Protein AF-A0A661PTB0-F1 (afdb_monomer_lite)

Foldseek 3Di:
DADEEAEQDAQDQPADDDVVQVVVCVVCVVVVHHYDYDHVHVVVLCVLLDLVNLDVLQPDDHDPLLVVLSVCSVVLVVLRVDPVLVVDPVSVVVSQVSSLVSSCSVCVVPVQWHGGSHGTGGNPPDDD

Secondary structure (DSSP, 8-state):
---EEEEE-SSS---S--HHHHHHHHHHHHTT--EEEEEHHHHHHHHHT-HHHHHHHH-SS--HHHHHHHHTHHHHHHHHTSGGGGG-HHHHHHHHHHHHHHHHHHHTT-TTEEE-SS-EEETTTS--

Sequence (128 aa):
MINVLLLQPPALIPSEPPLSLAILSSALFQAGISSEVIDTNLDAYLYLLNDNRLTELAGENPKTSIRRALKHLRQSLNLLRSPEGIRSFPRYSTAVRYLNLLLSLWSDNNENERLTLGDYQHKGYSVF

Radius of gyration: 17.39 Å; chains: 1; bounding box: 37×27×46 Å

pLDDT: mean 92.8, std 7.1, range [58.19, 98.56]

Structure (mmCIF, N/CA/C/O backbone):
data_AF-A0A661PTB0-F1
#
_entry.id   AF-A0A661PTB0-F1
#
loop_
_atom_site.group_PDB
_atom_site.id
_atom_site.type_symbol
_atom_site.label_atom_id
_atom_site.label_alt_id
_atom_site.label_comp_id
_atom_site.label_asym_id
_atom_site.label_entity_id
_atom_site.label_seq_id
_atom_site.pdbx_PDB_ins_code
_atom_site.Cartn_x
_atom_site.Cartn_y
_atom_site.Cartn_z
_atom_site.occupancy
_atom_site.B_iso_or_equiv
_atom_site.auth_seq_id
_atom_site.auth_comp_id
_atom_site.auth_asym_id
_atom_site.auth_atom_id
_atom_site.pdbx_PDB_model_num
ATOM 1 N N . MET A 1 1 ? -18.440 -12.779 20.466 1.00 75.31 1 MET A N 1
ATOM 2 C CA . MET A 1 1 ? -19.031 -12.620 19.120 1.00 75.31 1 MET A CA 1
ATOM 3 C C . MET A 1 1 ? -18.726 -11.204 18.686 1.00 75.31 1 MET A C 1
ATOM 5 O O . MET A 1 1 ? -18.940 -10.335 19.515 1.00 75.31 1 MET A O 1
ATOM 9 N N . ILE A 1 2 ? -18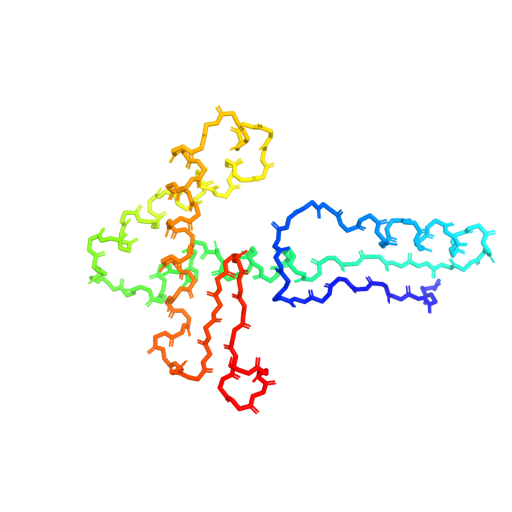.172 -10.998 17.490 1.00 79.88 2 ILE A N 1
ATOM 10 C CA . ILE A 1 2 ? -17.846 -9.661 16.969 1.00 79.88 2 ILE A CA 1
ATOM 11 C C . ILE A 1 2 ? -19.135 -9.016 16.462 1.00 79.88 2 ILE A C 1
ATOM 13 O O . ILE A 1 2 ? -19.884 -9.659 15.728 1.00 79.88 2 ILE A O 1
ATOM 17 N N . ASN A 1 3 ? -19.411 -7.779 16.872 1.00 90.81 3 ASN A N 1
ATOM 18 C CA . ASN A 1 3 ? -20.625 -7.061 16.479 1.00 90.81 3 ASN A CA 1
ATOM 19 C C . ASN A 1 3 ? -20.392 -6.129 15.286 1.00 90.81 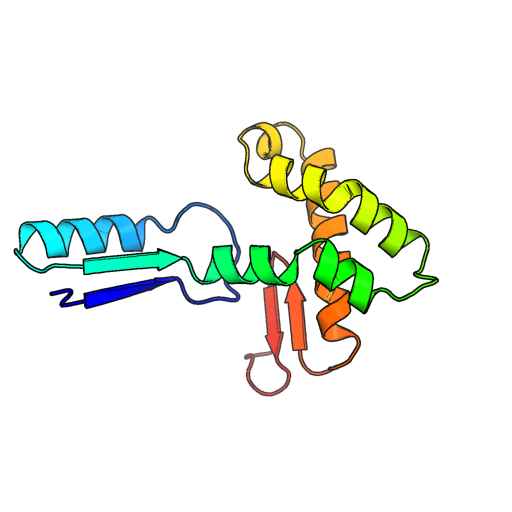3 ASN A C 1
ATOM 21 O O . ASN A 1 3 ? -21.315 -5.902 14.509 1.00 90.81 3 ASN A O 1
ATOM 25 N N . VAL A 1 4 ? -19.179 -5.585 15.152 1.00 97.19 4 VAL A N 1
ATOM 26 C CA . VAL A 1 4 ? -18.836 -4.590 14.130 1.00 97.19 4 VAL A CA 1
ATOM 27 C C . VAL A 1 4 ? -17.476 -4.906 13.511 1.00 97.19 4 VAL A C 1
ATOM 29 O O . VAL A 1 4 ? -16.510 -5.155 14.227 1.00 97.19 4 VAL A O 1
ATOM 32 N N . LEU A 1 5 ? -17.388 -4.839 12.183 1.00 96.69 5 LEU A N 1
ATOM 33 C CA . LEU A 1 5 ? -16.128 -4.895 11.445 1.00 96.69 5 LEU A CA 1
ATOM 34 C C . LEU A 1 5 ? -15.843 -3.523 10.829 1.00 96.69 5 LEU A C 1
ATOM 36 O O . LEU A 1 5 ? -16.660 -2.991 10.079 1.00 96.69 5 LEU A O 1
ATOM 40 N N . LEU A 1 6 ? -14.688 -2.954 11.157 1.00 96.38 6 LEU A N 1
ATOM 41 C CA . LEU A 1 6 ? -14.215 -1.671 10.657 1.00 96.38 6 LEU A CA 1
ATOM 42 C C . LEU A 1 6 ? -13.154 -1.904 9.581 1.00 96.38 6 LEU A C 1
ATOM 44 O O . LEU A 1 6 ? -12.144 -2.558 9.834 1.00 96.38 6 LEU A O 1
ATOM 48 N N . LEU A 1 7 ? -13.380 -1.358 8.386 1.00 94.75 7 LEU A N 1
ATOM 49 C CA . LEU A 1 7 ? -12.537 -1.589 7.214 1.00 94.75 7 LEU A CA 1
ATOM 50 C C . LEU A 1 7 ? -11.993 -0.267 6.679 1.00 94.75 7 LEU A C 1
ATOM 52 O O . LEU A 1 7 ? -12.773 0.619 6.329 1.00 94.75 7 LEU A O 1
ATOM 56 N N . GLN A 1 8 ? -10.667 -0.157 6.562 1.00 94.19 8 GLN A N 1
ATOM 57 C CA . GLN A 1 8 ? -10.057 0.846 5.685 1.00 94.19 8 GLN A CA 1
ATOM 58 C C . GLN A 1 8 ? -10.142 0.285 4.265 1.00 94.19 8 GLN A C 1
ATOM 60 O O . GLN A 1 8 ? -9.513 -0.749 4.022 1.00 94.19 8 GLN A O 1
ATOM 65 N N . PRO A 1 9 ? -10.911 0.887 3.342 1.00 91.62 9 PRO A N 1
ATOM 66 C CA . PRO A 1 9 ? -11.095 0.324 2.011 1.00 91.62 9 PRO A CA 1
ATOM 67 C C . PRO A 1 9 ? -9.796 0.397 1.194 1.00 91.62 9 PRO A C 1
ATOM 69 O O . PRO A 1 9 ? -8.965 1.274 1.449 1.00 91.62 9 PRO A O 1
ATOM 72 N N . PRO A 1 10 ? -9.611 -0.501 0.211 1.00 90.62 10 PRO A N 1
ATOM 73 C CA . PRO A 1 10 ? -8.427 -0.505 -0.634 1.00 90.62 10 PRO A CA 1
ATOM 74 C C . PRO A 1 10 ? -8.393 0.684 -1.600 1.00 90.62 10 PRO A C 1
ATOM 76 O O . PRO A 1 10 ? -9.361 1.433 -1.725 1.00 90.62 10 PRO A O 1
ATOM 79 N N . ALA A 1 11 ? -7.268 0.817 -2.310 1.00 86.88 11 ALA A N 1
ATOM 80 C CA . ALA A 1 11 ? -7.013 1.854 -3.314 1.00 86.88 11 ALA A CA 1
ATOM 81 C C . ALA A 1 11 ? -6.962 3.294 -2.765 1.00 86.88 11 ALA A C 1
ATOM 83 O O . ALA A 1 11 ? -7.014 4.261 -3.522 1.00 86.88 11 ALA A O 1
ATOM 84 N N . LEU A 1 12 ? -6.790 3.446 -1.452 1.00 89.62 12 LEU A N 1
ATOM 85 C CA . LEU A 1 12 ? -6.434 4.718 -0.831 1.00 89.62 12 LEU A CA 1
ATOM 86 C C . LEU A 1 12 ? -4.915 4.911 -0.868 1.00 89.62 12 LEU A C 1
ATOM 88 O O . LEU A 1 12 ? -4.148 3.952 -0.997 1.00 89.62 12 LEU A O 1
ATOM 92 N N . ILE A 1 13 ? -4.454 6.149 -0.694 1.00 90.00 13 ILE A N 1
ATOM 93 C CA . ILE A 1 13 ? -3.023 6.428 -0.513 1.00 90.00 13 ILE A CA 1
ATOM 94 C C . ILE A 1 13 ? -2.551 5.674 0.749 1.00 90.00 13 ILE A C 1
ATOM 96 O O . ILE A 1 13 ? -3.086 5.938 1.829 1.00 90.00 13 ILE A O 1
ATOM 100 N N . PRO A 1 14 ? -1.589 4.730 0.652 1.00 86.12 14 PRO A N 1
ATOM 101 C CA . PRO A 1 14 ? -1.091 3.960 1.788 1.00 86.12 14 PRO A CA 1
ATOM 102 C C . PRO A 1 14 ? -0.111 4.819 2.590 1.00 86.12 14 PRO A C 1
ATOM 104 O O . PRO A 1 14 ? 1.109 4.706 2.461 1.00 86.12 14 PRO A O 1
ATOM 107 N N . SER A 1 15 ? -0.675 5.750 3.352 1.00 83.31 15 SER A N 1
ATOM 108 C CA . SER A 1 15 ? 0.045 6.714 4.171 1.00 83.31 15 SER A CA 1
ATOM 109 C C . SER A 1 15 ? 0.127 6.237 5.626 1.00 83.31 15 SER A C 1
ATOM 111 O O . SER A 1 15 ? 0.520 5.102 5.896 1.00 83.31 15 SER A O 1
ATOM 113 N N . GLU A 1 16 ? -0.175 7.118 6.573 1.00 83.50 16 GLU A N 1
ATOM 114 C CA . GLU A 1 16 ? -0.150 6.829 8.001 1.00 83.50 16 GLU A CA 1
ATOM 115 C C . GLU A 1 16 ? -1.236 5.806 8.380 1.00 83.50 16 GLU A C 1
ATOM 117 O O . GLU A 1 16 ? -2.263 5.720 7.697 1.00 83.50 16 GLU A O 1
ATOM 122 N N . PRO A 1 17 ? -1.050 5.037 9.474 1.00 85.44 17 PRO A N 1
ATOM 123 C CA . PRO A 1 17 ? -2.092 4.154 9.989 1.00 85.44 17 PRO A CA 1
ATOM 124 C C . PRO A 1 17 ? -3.432 4.895 10.161 1.00 85.44 17 PRO A C 1
ATOM 126 O O . PRO A 1 17 ? -3.429 6.048 10.605 1.00 85.44 17 PRO A O 1
ATOM 129 N N . PRO A 1 18 ? -4.584 4.265 9.857 1.00 90.06 18 PRO A N 1
ATOM 130 C CA . PRO A 1 18 ? -5.874 4.947 9.821 1.00 90.06 18 PRO A CA 1
ATOM 131 C C . PRO A 1 18 ? -6.355 5.318 11.232 1.00 90.06 18 PRO A C 1
ATOM 133 O O . PRO A 1 18 ? -7.073 4.567 11.896 1.00 90.06 18 PRO A O 1
ATOM 136 N N . LEU A 1 19 ? -5.973 6.515 11.692 1.00 91.88 19 LEU A N 1
ATOM 137 C CA . LEU A 1 19 ? -6.300 7.030 13.027 1.00 91.88 19 LEU A CA 1
ATOM 138 C C . LEU A 1 19 ? -7.813 7.044 13.293 1.00 91.88 19 LEU A C 1
ATOM 140 O O . LEU A 1 19 ? -8.249 6.784 14.413 1.00 91.88 19 LEU A O 1
ATOM 144 N N . SER A 1 20 ? -8.618 7.292 12.258 1.00 91.25 20 SER A N 1
ATOM 145 C CA . SER A 1 20 ? -10.081 7.246 12.327 1.00 91.25 20 SER A CA 1
ATOM 146 C C . SER A 1 20 ? -10.603 5.895 12.822 1.00 91.25 20 SER A C 1
ATOM 148 O O . SER A 1 20 ? -11.486 5.862 13.678 1.00 91.25 20 SER A O 1
ATOM 150 N N . LEU A 1 21 ? -10.034 4.783 12.345 1.00 94.75 21 LEU A N 1
ATOM 151 C CA . LEU A 1 21 ? -10.446 3.442 12.759 1.00 94.75 21 LEU A CA 1
ATOM 152 C C . LEU A 1 21 ? -10.029 3.143 14.198 1.00 94.75 21 LEU A C 1
ATOM 154 O O . LEU A 1 21 ? -10.803 2.537 14.937 1.00 94.75 21 LEU A O 1
ATOM 158 N N . ALA A 1 22 ? -8.855 3.617 14.623 1.00 94.00 22 ALA A N 1
ATOM 159 C CA . ALA A 1 22 ? -8.412 3.485 16.010 1.00 94.00 22 ALA A CA 1
ATOM 160 C C . ALA A 1 22 ? -9.346 4.238 16.978 1.00 94.00 22 ALA A C 1
ATOM 162 O O . ALA A 1 22 ? -9.756 3.690 18.003 1.00 94.00 22 ALA A O 1
ATOM 163 N N . ILE A 1 23 ? -9.734 5.470 16.628 1.00 96.38 23 ILE A N 1
ATOM 164 C CA . ILE A 1 23 ? -10.680 6.275 17.416 1.00 96.38 23 ILE A CA 1
ATOM 165 C C . ILE A 1 23 ? -12.050 5.590 17.473 1.00 96.38 23 ILE A C 1
ATOM 167 O O . ILE A 1 23 ? -12.619 5.442 18.555 1.00 96.38 23 ILE A O 1
ATOM 171 N N . LEU A 1 24 ? -12.570 5.140 16.329 1.00 96.56 24 LEU A N 1
ATOM 172 C CA . LEU A 1 24 ? -13.887 4.511 16.252 1.00 96.56 24 LEU A CA 1
ATOM 173 C C . LEU A 1 24 ? -13.935 3.180 17.014 1.00 96.56 24 LEU A C 1
ATOM 175 O O . LEU A 1 24 ? -14.883 2.936 17.757 1.00 96.56 24 LEU A O 1
ATOM 179 N N . SER A 1 25 ? -12.899 2.349 16.891 1.00 96.75 25 SER A N 1
ATOM 180 C CA . SER A 1 25 ? -12.798 1.095 17.644 1.00 96.75 25 SER A CA 1
ATOM 181 C C . SER A 1 25 ? -12.763 1.344 19.156 1.00 96.75 25 SER A C 1
ATOM 183 O O . SER A 1 25 ? -13.468 0.667 19.903 1.00 96.75 25 SER A O 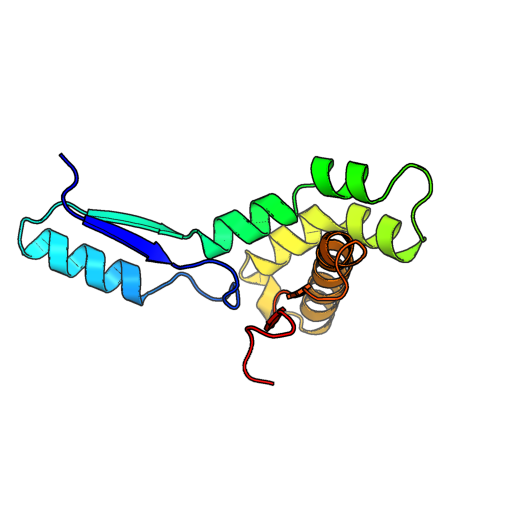1
ATOM 185 N N . SER A 1 26 ? -12.036 2.373 19.610 1.00 96.81 26 SER A N 1
ATOM 186 C CA . SER A 1 26 ? -12.015 2.781 21.023 1.00 96.81 26 SER A CA 1
ATOM 187 C C . SER A 1 26 ? -13.390 3.245 21.519 1.00 96.81 26 SER A C 1
ATOM 189 O O . SER A 1 26 ? -13.821 2.849 22.602 1.00 96.81 26 SER A O 1
ATOM 191 N N . ALA A 1 27 ? -14.117 4.031 20.720 1.00 97.81 27 ALA A N 1
ATOM 192 C CA . ALA A 1 27 ? -15.467 4.473 21.065 1.00 97.81 27 ALA A CA 1
ATOM 193 C C . ALA A 1 27 ? -16.453 3.294 21.179 1.00 97.81 27 ALA A C 1
ATOM 195 O O . ALA A 1 27 ? -17.223 3.226 22.137 1.00 97.81 27 ALA A O 1
ATOM 196 N N . LEU A 1 28 ? -16.397 2.335 20.247 1.00 97.56 28 LEU A N 1
ATOM 197 C CA . LEU A 1 28 ? -17.207 1.112 20.299 1.00 97.56 28 LEU A CA 1
ATOM 198 C C . LEU A 1 28 ? -16.872 0.270 21.535 1.00 97.56 28 LEU A C 1
ATOM 200 O O . LEU A 1 28 ? -17.781 -0.168 22.240 1.00 97.56 28 LEU A O 1
ATOM 204 N N . PHE A 1 29 ? -15.582 0.118 21.844 1.00 97.00 29 PHE A N 1
ATOM 205 C CA . PHE A 1 29 ? -15.125 -0.586 23.039 1.00 97.00 29 PHE A CA 1
ATOM 206 C C . PHE A 1 29 ? -15.675 0.048 24.326 1.00 97.00 29 PHE A C 1
ATOM 208 O O . PHE A 1 29 ? -16.214 -0.661 25.174 1.00 97.00 29 PHE A O 1
ATOM 215 N N . GLN A 1 30 ? -15.616 1.379 24.452 1.00 98.12 30 GLN A N 1
ATOM 216 C CA . GLN A 1 30 ? -16.172 2.102 25.606 1.00 98.12 30 GLN A CA 1
ATOM 217 C C . GLN A 1 30 ? -17.697 1.964 25.722 1.00 98.12 30 GLN A C 1
ATOM 219 O O . GLN A 1 30 ? -18.230 1.980 26.829 1.00 98.12 30 GLN A O 1
ATOM 224 N N . ALA A 1 31 ? -18.397 1.777 24.601 1.00 97.31 31 ALA A N 1
ATOM 225 C CA . ALA A 1 31 ? -19.832 1.506 24.565 1.00 97.31 31 ALA A CA 1
ATOM 226 C C . ALA A 1 31 ? -20.196 0.028 24.828 1.00 97.31 31 ALA A C 1
ATOM 228 O O . ALA A 1 31 ? -21.368 -0.336 24.746 1.00 97.31 31 ALA A O 1
ATOM 229 N N . GLY A 1 32 ? -19.219 -0.842 25.116 1.00 97.50 32 GLY A N 1
ATOM 230 C CA . GLY A 1 32 ? -19.441 -2.278 25.311 1.00 97.50 32 GLY A CA 1
ATOM 231 C C . GLY A 1 32 ? -19.719 -3.050 24.015 1.00 97.50 32 GLY A C 1
ATOM 232 O O . GLY A 1 32 ? -20.200 -4.181 24.065 1.00 97.50 32 GLY A O 1
ATOM 233 N N . ILE A 1 33 ? -19.425 -2.459 22.853 1.00 97.75 33 ILE A N 1
ATOM 234 C CA . ILE A 1 33 ? -19.614 -3.068 21.535 1.00 97.75 33 ILE A CA 1
ATOM 235 C C . ILE A 1 33 ? -18.282 -3.657 21.074 1.00 97.75 33 ILE A C 1
ATOM 237 O O . ILE A 1 33 ? -17.284 -2.953 20.916 1.00 97.75 33 ILE A O 1
ATOM 241 N N . SER A 1 34 ? -18.264 -4.963 20.817 1.00 97.19 34 SER A N 1
ATOM 242 C CA . SER A 1 34 ? -17.076 -5.614 20.269 1.00 97.19 34 SER A CA 1
ATOM 243 C C . SER A 1 34 ? -16.858 -5.207 18.806 1.00 97.19 34 SER A C 1
ATOM 245 O O . SER A 1 34 ? -17.788 -5.232 17.992 1.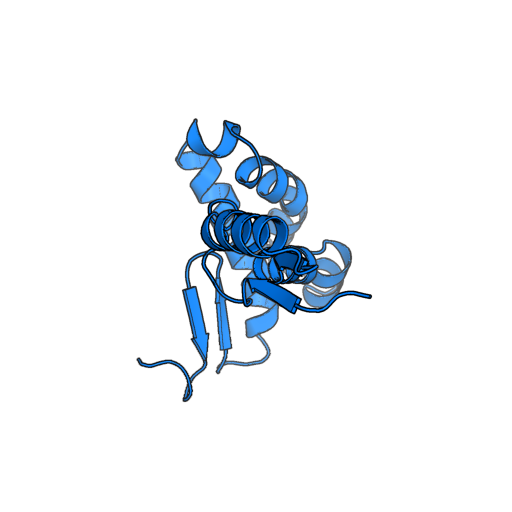00 97.19 34 SER A O 1
ATOM 247 N N . SER A 1 35 ? -15.622 -4.838 18.468 1.00 97.00 35 SER A N 1
ATOM 248 C CA . SER A 1 35 ? -15.238 -4.485 17.103 1.00 97.00 35 SER A CA 1
ATOM 249 C C . SER A 1 35 ? -13.908 -5.112 16.703 1.00 97.00 35 SER A C 1
ATOM 251 O O . SER A 1 35 ? -13.059 -5.366 17.556 1.00 97.00 35 SER A O 1
ATOM 253 N N . GLU A 1 36 ? -13.741 -5.346 15.406 1.00 96.44 36 GLU A N 1
ATOM 254 C CA . GLU A 1 36 ? -12.471 -5.717 14.781 1.00 96.44 36 GLU A CA 1
ATOM 255 C C . GLU A 1 36 ? -12.113 -4.682 13.712 1.00 96.44 36 GLU A C 1
ATOM 257 O O . GLU A 1 36 ? -13.000 -4.102 13.082 1.00 96.44 36 GLU A O 1
ATOM 262 N N . VAL A 1 37 ? -10.818 -4.424 13.533 1.00 95.31 37 VAL A N 1
ATOM 263 C CA . VAL A 1 37 ? -10.296 -3.450 12.569 1.00 95.31 37 VAL A CA 1
ATOM 264 C C . VAL A 1 37 ? -9.412 -4.178 11.570 1.00 95.31 37 VAL A C 1
ATOM 266 O O . VAL A 1 37 ? -8.473 -4.861 11.971 1.00 95.31 37 VAL A O 1
ATOM 269 N N . ILE A 1 38 ? -9.678 -3.987 10.280 1.00 94.44 38 ILE A N 1
ATOM 270 C CA . ILE A 1 38 ? -8.851 -4.513 9.195 1.00 94.44 38 ILE A CA 1
ATOM 271 C C . ILE A 1 38 ? -8.469 -3.363 8.261 1.00 94.44 38 ILE A C 1
ATOM 273 O O . ILE A 1 38 ? -9.324 -2.658 7.715 1.00 94.44 38 ILE A O 1
ATOM 277 N N . ASP A 1 39 ? -7.166 -3.187 8.053 1.00 94.38 39 ASP A N 1
ATOM 278 C CA . ASP A 1 39 ? -6.639 -2.266 7.049 1.00 94.38 39 ASP A CA 1
ATOM 279 C C . ASP A 1 39 ? -6.485 -2.988 5.706 1.00 94.38 39 ASP A C 1
ATOM 281 O O . ASP A 1 39 ? -5.401 -3.437 5.326 1.00 94.38 39 ASP A O 1
ATOM 285 N N . THR A 1 40 ? -7.594 -3.098 4.970 1.00 95.00 40 THR A N 1
ATOM 286 C CA . THR A 1 40 ? -7.570 -3.763 3.659 1.00 95.00 40 THR A CA 1
ATOM 287 C C . THR A 1 40 ? -6.787 -2.974 2.613 1.00 95.00 40 THR A C 1
ATOM 289 O O . THR A 1 40 ? -6.388 -3.546 1.600 1.00 95.00 40 THR A O 1
ATOM 292 N N . ASN A 1 41 ? -6.513 -1.686 2.853 1.00 93.56 41 ASN A N 1
ATOM 293 C CA . ASN A 1 41 ? -5.663 -0.894 1.976 1.00 93.56 41 ASN A CA 1
ATOM 294 C C . ASN A 1 41 ? -4.216 -1.364 2.033 1.00 93.56 41 ASN A C 1
ATOM 296 O O . ASN A 1 41 ? -3.629 -1.686 0.998 1.00 93.56 41 ASN A O 1
ATOM 300 N N . LEU A 1 42 ? -3.652 -1.450 3.239 1.00 93.56 42 LEU A N 1
ATOM 301 C CA . LEU A 1 42 ? -2.299 -1.958 3.427 1.00 93.56 42 LEU A CA 1
ATOM 302 C C . LEU A 1 42 ? -2.175 -3.396 2.908 1.00 93.56 42 LEU A C 1
ATOM 304 O O . LEU A 1 42 ? -1.237 -3.698 2.164 1.00 93.56 42 LEU A O 1
ATOM 308 N N . ASP A 1 43 ? -3.134 -4.258 3.252 1.00 94.56 43 ASP A N 1
ATOM 309 C CA . ASP A 1 43 ? -3.133 -5.658 2.825 1.00 94.56 43 ASP A CA 1
ATOM 310 C C . ASP A 1 43 ? -3.189 -5.797 1.299 1.00 94.56 43 ASP A C 1
ATOM 312 O O . ASP A 1 43 ? -2.449 -6.603 0.731 1.00 94.56 43 ASP A O 1
ATOM 316 N N . ALA A 1 44 ? -3.988 -4.972 0.612 1.00 95.00 44 ALA A N 1
ATOM 317 C CA . ALA A 1 44 ? -4.060 -4.970 -0.846 1.00 95.00 44 ALA A CA 1
ATOM 318 C C . ALA A 1 44 ? -2.710 -4.618 -1.487 1.00 95.00 44 ALA A C 1
ATOM 320 O O . ALA A 1 44 ? -2.242 -5.344 -2.367 1.00 95.00 44 ALA A O 1
ATOM 321 N N . TYR A 1 45 ? -2.029 -3.561 -1.028 1.00 95.88 45 TYR A N 1
ATOM 322 C CA . TYR A 1 45 ? -0.707 -3.226 -1.568 1.00 95.88 45 TYR A CA 1
ATOM 323 C C . TYR A 1 45 ? 0.323 -4.314 -1.278 1.00 95.88 45 TYR A C 1
ATOM 325 O O . TYR A 1 45 ? 1.096 -4.654 -2.169 1.00 95.88 45 TYR A O 1
ATOM 333 N N . LEU A 1 46 ? 0.342 -4.888 -0.072 1.00 96.06 46 LEU A N 1
ATOM 334 C CA . LEU A 1 46 ? 1.275 -5.970 0.264 1.00 96.06 46 LEU A CA 1
ATOM 335 C C . LEU A 1 46 ? 1.006 -7.242 -0.550 1.00 96.06 46 LEU A C 1
ATOM 337 O O . LEU A 1 46 ? 1.949 -7.944 -0.922 1.00 96.06 46 LEU A O 1
ATOM 341 N N . TYR A 1 47 ? -0.259 -7.519 -0.862 1.00 96.94 47 TYR A N 1
ATOM 342 C CA . TYR A 1 47 ? -0.654 -8.605 -1.748 1.00 96.94 47 TYR A CA 1
ATOM 343 C C . TYR A 1 47 ? -0.175 -8.367 -3.186 1.00 96.94 47 TYR A C 1
ATOM 345 O O . TYR A 1 47 ? 0.463 -9.240 -3.774 1.00 96.94 47 TYR A O 1
ATOM 353 N N . LEU A 1 48 ? -0.442 -7.183 -3.747 1.00 95.88 48 LEU A N 1
ATOM 354 C CA . LEU A 1 48 ? -0.081 -6.834 -5.127 1.00 95.88 48 LEU A CA 1
ATOM 355 C C . LEU A 1 48 ? 1.430 -6.660 -5.317 1.00 95.88 48 LEU A C 1
ATOM 357 O O . LEU A 1 48 ? 1.953 -6.946 -6.393 1.00 95.88 48 LEU A O 1
ATOM 361 N N . LEU A 1 49 ? 2.135 -6.226 -4.269 1.00 97.38 49 LEU A N 1
ATOM 362 C CA . LEU A 1 49 ? 3.589 -6.059 -4.224 1.00 97.38 49 LEU A CA 1
ATOM 363 C C . LEU A 1 49 ? 4.309 -7.303 -3.686 1.00 97.38 49 LEU A C 1
ATOM 365 O O . LEU A 1 49 ? 5.425 -7.215 -3.169 1.00 97.38 49 LEU A O 1
ATOM 369 N N . ASN A 1 50 ? 3.685 -8.474 -3.795 1.00 97.94 50 ASN A N 1
ATOM 370 C CA . ASN A 1 50 ? 4.323 -9.727 -3.432 1.00 97.94 50 ASN A CA 1
ATOM 371 C C . ASN A 1 50 ? 5.352 -10.152 -4.494 1.00 97.94 50 ASN A C 1
ATOM 373 O O . ASN A 1 50 ? 5.056 -10.207 -5.686 1.00 97.94 50 ASN A O 1
ATOM 377 N N . ASP A 1 51 ? 6.548 -10.509 -4.031 1.00 97.44 51 ASP A N 1
ATOM 378 C CA . ASP A 1 51 ? 7.709 -10.890 -4.846 1.00 97.44 51 ASP A CA 1
ATOM 379 C C . ASP A 1 51 ? 7.407 -12.033 -5.831 1.00 97.44 51 ASP A C 1
ATOM 381 O O . ASP A 1 51 ? 7.722 -11.934 -7.016 1.00 97.44 51 ASP A O 1
ATOM 385 N N . ASN A 1 52 ? 6.720 -13.085 -5.372 1.00 97.31 52 ASN A N 1
ATOM 386 C CA . ASN A 1 52 ? 6.416 -14.251 -6.204 1.00 97.31 52 ASN A CA 1
ATOM 387 C C . ASN A 1 52 ? 5.422 -13.890 -7.315 1.00 97.31 52 ASN A C 1
ATOM 389 O O . ASN A 1 52 ? 5.650 -14.227 -8.472 1.00 97.31 52 ASN A O 1
ATOM 393 N N . ARG A 1 53 ? 4.362 -13.144 -6.972 1.00 97.25 53 ARG A N 1
ATOM 394 C CA . ARG A 1 53 ? 3.329 -12.703 -7.926 1.00 97.25 53 ARG A CA 1
ATOM 395 C C . ARG A 1 53 ? 3.900 -11.780 -8.991 1.00 97.25 53 ARG A C 1
ATOM 397 O O . ARG A 1 53 ? 3.621 -11.944 -10.171 1.00 97.25 53 ARG A O 1
ATOM 404 N N . LEU A 1 54 ? 4.710 -10.810 -8.574 1.00 97.31 54 LEU A N 1
ATOM 405 C CA . LEU A 1 54 ? 5.327 -9.870 -9.501 1.00 97.31 54 LEU A CA 1
ATOM 406 C C . LEU A 1 54 ? 6.376 -10.547 -10.388 1.00 97.31 54 LEU A C 1
ATOM 408 O O . LEU A 1 54 ? 6.499 -10.181 -11.552 1.00 97.31 54 LEU A O 1
ATOM 412 N N . THR A 1 55 ? 7.115 -11.530 -9.866 1.00 96.56 55 THR A N 1
ATOM 413 C CA . THR A 1 55 ? 8.062 -12.322 -10.667 1.00 96.56 55 THR A CA 1
ATOM 414 C C . THR A 1 55 ? 7.334 -13.149 -11.725 1.00 96.56 55 THR A C 1
ATOM 416 O O . THR A 1 55 ? 7.764 -13.173 -12.873 1.00 96.56 55 THR A O 1
ATOM 419 N N . GLU A 1 56 ? 6.209 -13.769 -11.362 1.00 96.00 56 GLU A N 1
ATOM 420 C CA . GLU A 1 56 ? 5.349 -14.501 -12.297 1.00 96.00 56 GLU A CA 1
ATOM 421 C C . GLU A 1 56 ? 4.778 -13.575 -13.384 1.00 96.00 56 GLU A C 1
ATOM 423 O O . GLU A 1 56 ? 4.936 -13.851 -14.571 1.00 96.00 56 GLU A O 1
ATOM 428 N N . LEU A 1 57 ? 4.206 -12.428 -12.995 1.00 95.06 57 LEU A N 1
ATOM 429 C CA . LEU A 1 57 ? 3.669 -11.428 -13.929 1.00 95.06 57 LEU A CA 1
ATOM 430 C C . LEU A 1 57 ? 4.723 -10.845 -14.874 1.00 95.06 57 LEU A C 1
ATOM 432 O O . LEU A 1 57 ? 4.422 -10.529 -16.022 1.00 95.06 57 LEU A O 1
ATOM 436 N N . ALA A 1 58 ? 5.956 -10.672 -14.399 1.00 95.44 58 ALA A N 1
ATOM 437 C CA . ALA A 1 58 ? 7.046 -10.113 -15.190 1.00 95.44 58 ALA A CA 1
ATOM 438 C C . ALA A 1 58 ? 7.542 -11.066 -16.299 1.00 95.44 58 ALA A C 1
ATOM 440 O O . ALA A 1 58 ? 8.168 -10.606 -17.260 1.00 95.44 58 ALA A O 1
ATOM 441 N N . GLY A 1 59 ? 7.268 -12.370 -16.176 1.00 95.06 59 GLY A N 1
ATOM 442 C CA . GLY A 1 59 ? 7.720 -13.407 -17.102 1.00 95.06 59 GLY A CA 1
ATOM 443 C C . GLY A 1 59 ? 9.233 -13.661 -17.059 1.00 95.06 59 GLY A C 1
ATOM 444 O O . GLY A 1 59 ? 9.963 -13.129 -16.224 1.00 95.06 59 GLY A O 1
ATOM 445 N N . GLU A 1 60 ? 9.729 -14.488 -17.983 1.00 93.38 60 GLU A N 1
ATOM 446 C CA . GLU A 1 60 ? 11.128 -14.955 -17.978 1.00 93.38 60 GLU A CA 1
ATOM 447 C C . GLU A 1 60 ? 12.150 -13.865 -18.346 1.00 93.38 60 GLU A C 1
ATOM 449 O O . GLU A 1 60 ? 13.267 -13.852 -17.831 1.00 93.38 60 GLU A O 1
ATOM 454 N N . ASN A 1 61 ? 11.775 -12.930 -19.227 1.00 94.06 61 ASN A N 1
ATOM 455 C CA . ASN A 1 61 ? 12.673 -11.905 -19.770 1.00 94.06 61 ASN A CA 1
ATOM 456 C C . ASN A 1 61 ? 12.104 -10.482 -19.624 1.00 94.06 61 ASN A C 1
ATOM 458 O O . ASN A 1 61 ? 11.839 -9.806 -20.623 1.00 94.06 61 ASN A O 1
ATOM 462 N N . PRO A 1 62 ? 11.929 -9.981 -18.389 1.00 95.44 62 PRO A N 1
ATOM 463 C CA . PRO A 1 62 ? 11.372 -8.658 -18.176 1.00 95.44 62 PRO A CA 1
ATOM 464 C C . PRO A 1 62 ? 12.342 -7.553 -18.601 1.00 95.44 62 PRO A C 1
ATOM 466 O O . PRO A 1 62 ? 13.571 -7.699 -18.558 1.00 95.44 62 PRO A O 1
ATOM 469 N N . LYS A 1 63 ? 11.785 -6.380 -18.930 1.00 96.50 63 LYS A N 1
ATOM 470 C CA . LYS A 1 63 ? 12.561 -5.153 -19.178 1.00 96.50 63 LYS A CA 1
ATOM 471 C C . LYS A 1 63 ? 13.544 -4.902 -18.024 1.00 96.50 63 LYS A C 1
ATOM 473 O O . LYS A 1 63 ? 13.214 -5.094 -16.853 1.00 96.50 63 LYS A O 1
ATOM 478 N N . THR A 1 64 ? 14.734 -4.377 -18.328 1.00 97.94 64 THR A N 1
ATOM 479 C CA . THR A 1 64 ? 15.783 -4.098 -17.322 1.00 97.94 64 THR A CA 1
ATOM 480 C C . THR A 1 64 ? 15.289 -3.228 -16.157 1.00 97.94 64 THR A C 1
ATOM 482 O O . THR A 1 64 ? 15.736 -3.402 -15.023 1.00 97.94 64 THR A O 1
ATOM 485 N N . SER A 1 65 ? 14.353 -2.309 -16.412 1.00 97.75 65 SER A N 1
ATOM 486 C CA . SER A 1 65 ? 13.720 -1.476 -15.384 1.00 97.75 65 SER A CA 1
ATOM 487 C C . SER A 1 65 ? 12.884 -2.292 -14.390 1.00 97.75 65 SER A C 1
ATOM 489 O O . SER A 1 65 ? 13.045 -2.086 -13.188 1.00 97.75 65 SER A O 1
ATOM 491 N N . ILE A 1 66 ? 12.070 -3.238 -14.876 1.00 97.94 66 ILE A N 1
ATOM 492 C CA . ILE A 1 66 ? 11.272 -4.171 -14.062 1.00 97.94 66 ILE A CA 1
ATOM 493 C C . ILE A 1 66 ? 12.193 -5.079 -13.252 1.00 97.94 66 ILE A C 1
ATOM 495 O O . ILE A 1 66 ? 12.064 -5.153 -12.034 1.00 97.94 66 ILE A O 1
ATOM 499 N N . ARG A 1 67 ? 13.204 -5.679 -13.895 1.00 98.12 67 ARG A N 1
ATOM 500 C CA . ARG A 1 67 ? 14.198 -6.523 -13.209 1.00 98.12 67 ARG A CA 1
ATOM 501 C C . ARG A 1 67 ? 14.886 -5.780 -12.061 1.00 98.12 67 ARG A C 1
ATOM 503 O O . ARG A 1 67 ? 15.086 -6.332 -10.982 1.00 98.12 67 ARG A O 1
ATOM 510 N N . ARG A 1 68 ? 15.243 -4.510 -12.276 1.00 98.25 68 ARG A N 1
ATOM 511 C CA . ARG A 1 68 ? 15.826 -3.657 -11.232 1.00 98.25 68 ARG A CA 1
ATOM 512 C C . ARG A 1 68 ? 14.820 -3.350 -10.120 1.00 98.25 68 ARG A C 1
ATOM 514 O O . ARG A 1 68 ? 15.208 -3.384 -8.958 1.00 98.25 68 ARG A O 1
ATOM 521 N N . ALA A 1 69 ? 13.565 -3.060 -10.453 1.00 98.50 69 ALA A N 1
ATOM 522 C CA . ALA A 1 69 ? 12.530 -2.797 -9.458 1.00 98.50 69 ALA A CA 1
ATOM 523 C C . ALA A 1 69 ? 12.257 -4.031 -8.581 1.00 98.50 69 ALA A C 1
ATOM 525 O O . ALA A 1 69 ? 12.288 -3.898 -7.361 1.00 98.50 69 ALA A O 1
ATOM 526 N N . LEU A 1 70 ? 12.117 -5.224 -9.178 1.00 98.44 70 LEU A N 1
ATOM 527 C CA . LEU A 1 70 ? 11.981 -6.505 -8.465 1.00 98.44 70 LEU A CA 1
ATOM 528 C C . LEU A 1 70 ? 13.136 -6.721 -7.479 1.00 98.44 70 LEU A C 1
ATOM 530 O O . LEU A 1 70 ? 12.912 -6.931 -6.289 1.00 98.44 70 LEU A O 1
ATOM 534 N N . LYS A 1 71 ? 14.385 -6.540 -7.934 1.00 98.31 71 LYS A N 1
ATOM 535 C CA . LYS A 1 71 ? 15.579 -6.652 -7.076 1.00 98.31 71 LYS A CA 1
ATOM 536 C C . LYS A 1 71 ? 15.519 -5.745 -5.836 1.00 98.31 71 LYS A C 1
ATOM 538 O O . LYS A 1 71 ? 16.053 -6.103 -4.789 1.00 98.31 71 LYS A O 1
ATOM 543 N N . HIS A 1 72 ? 14.900 -4.570 -5.947 1.00 98.44 72 HIS A N 1
ATOM 544 C CA . HIS A 1 72 ? 14.797 -3.588 -4.865 1.00 98.44 72 HIS A CA 1
ATOM 545 C C . HIS A 1 72 ? 13.429 -3.571 -4.166 1.00 98.44 72 HIS A C 1
ATOM 547 O O . HIS A 1 72 ? 13.213 -2.708 -3.312 1.00 98.44 72 HIS A O 1
ATOM 553 N N . LEU A 1 73 ? 12.522 -4.505 -4.468 1.00 98.56 73 LEU A N 1
ATOM 554 C CA . LEU A 1 73 ? 11.153 -4.539 -3.946 1.00 98.56 73 LEU A CA 1
ATOM 555 C C . LEU A 1 73 ? 11.119 -4.530 -2.413 1.00 98.56 73 LEU A C 1
ATOM 557 O O . LEU A 1 73 ? 10.582 -3.602 -1.807 1.00 98.56 73 LEU A O 1
ATOM 561 N N . ARG A 1 74 ? 11.770 -5.512 -1.775 1.00 98.12 74 ARG A N 1
ATOM 562 C CA . ARG A 1 74 ? 11.796 -5.633 -0.304 1.00 98.12 74 ARG A CA 1
ATOM 563 C C . ARG A 1 74 ? 12.445 -4.423 0.360 1.00 98.12 74 ARG A C 1
ATOM 565 O O . ARG A 1 74 ? 11.938 -3.916 1.353 1.00 98.12 74 ARG A O 1
ATOM 572 N N . GLN A 1 75 ? 13.547 -3.929 -0.205 1.00 98.00 75 GLN A N 1
ATOM 573 C CA . GLN A 1 75 ? 14.236 -2.747 0.315 1.00 98.00 75 GLN A CA 1
ATOM 574 C C . GLN A 1 75 ? 13.356 -1.493 0.222 1.00 98.00 75 GLN A C 1
ATOM 576 O O . GLN A 1 75 ? 13.354 -0.681 1.144 1.00 98.00 75 GLN A O 1
ATOM 581 N N . SER A 1 76 ? 12.605 -1.347 -0.872 1.00 98.00 76 SER A N 1
ATOM 582 C CA . SER A 1 76 ? 11.687 -0.226 -1.088 1.00 98.00 76 SER A CA 1
ATOM 583 C C . SER A 1 76 ? 10.511 -0.289 -0.114 1.00 98.00 76 SER A C 1
ATOM 585 O O . SER A 1 76 ? 10.242 0.700 0.561 1.00 98.00 76 SER A O 1
ATOM 587 N N . LEU A 1 77 ? 9.877 -1.459 0.040 1.00 97.06 77 LEU A N 1
ATOM 588 C CA . LEU A 1 77 ? 8.808 -1.680 1.022 1.00 97.06 77 LEU A CA 1
ATOM 589 C C . LEU A 1 77 ? 9.279 -1.400 2.455 1.00 97.06 77 LEU A C 1
ATOM 591 O O . LEU A 1 77 ? 8.611 -0.676 3.189 1.00 97.06 77 LEU A O 1
ATOM 595 N N . ASN A 1 78 ? 10.447 -1.918 2.844 1.00 96.56 78 ASN A N 1
ATOM 596 C CA . ASN A 1 78 ? 11.000 -1.695 4.180 1.00 96.56 78 ASN A CA 1
ATOM 597 C C . ASN A 1 78 ? 11.319 -0.218 4.431 1.00 96.56 78 ASN A C 1
ATOM 599 O O . ASN A 1 78 ? 11.059 0.283 5.520 1.00 96.56 78 ASN A O 1
ATOM 603 N N . LEU A 1 79 ? 11.857 0.490 3.430 1.00 96.50 79 LEU A N 1
ATOM 604 C CA . LEU A 1 79 ? 12.148 1.917 3.552 1.00 96.50 79 LEU A CA 1
ATOM 605 C C . LEU A 1 79 ? 10.868 2.719 3.807 1.00 96.50 79 LEU A C 1
ATOM 607 O O . LEU A 1 79 ? 10.839 3.504 4.751 1.00 96.50 79 LEU A O 1
ATOM 611 N N . LEU A 1 80 ? 9.826 2.506 2.994 1.00 94.19 80 LEU A N 1
ATOM 612 C CA . LEU A 1 80 ? 8.566 3.252 3.099 1.00 94.19 80 LEU A CA 1
ATOM 613 C C . LEU A 1 80 ? 7.776 2.926 4.373 1.00 94.19 80 LEU A C 1
ATOM 615 O O . LEU A 1 80 ? 7.026 3.767 4.850 1.00 94.19 80 LEU A O 1
ATOM 619 N N . ARG A 1 81 ? 7.981 1.741 4.955 1.00 93.19 81 ARG A N 1
ATOM 620 C CA . ARG A 1 81 ? 7.364 1.315 6.222 1.00 93.19 81 ARG A CA 1
ATOM 621 C C . ARG A 1 81 ? 8.216 1.635 7.455 1.00 93.19 81 ARG A C 1
ATOM 623 O O . ARG A 1 81 ? 7.991 1.065 8.519 1.00 93.19 81 ARG A O 1
ATOM 630 N N . SER A 1 82 ? 9.211 2.512 7.324 1.00 93.75 82 SER A N 1
ATOM 631 C CA . SER A 1 82 ? 10.110 2.885 8.417 1.00 93.75 82 SER A CA 1
ATOM 632 C C . SER A 1 82 ? 10.293 4.403 8.509 1.00 93.75 82 SER A C 1
ATOM 634 O O . SER A 1 82 ? 10.207 5.093 7.489 1.00 93.75 82 SER A O 1
ATOM 636 N N . PRO A 1 83 ? 10.659 4.937 9.689 1.00 92.62 83 PRO A N 1
ATOM 637 C CA . PRO A 1 83 ? 11.017 6.349 9.839 1.00 92.62 83 PRO A CA 1
ATOM 638 C C . PRO A 1 83 ? 12.193 6.799 8.956 1.00 92.62 83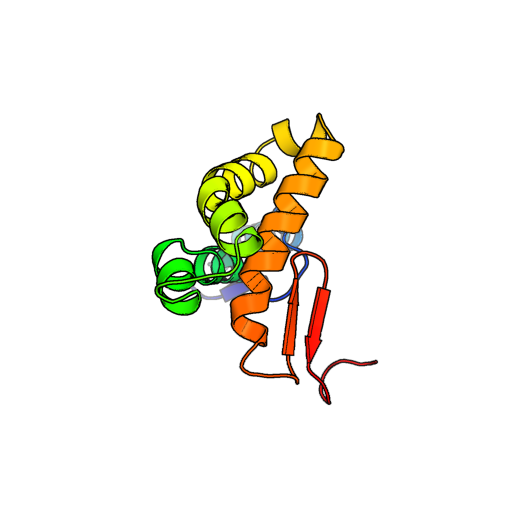 PRO A C 1
ATOM 640 O O . PRO A 1 83 ? 12.399 7.992 8.756 1.00 92.62 83 PRO A O 1
ATOM 643 N N . GLU A 1 84 ? 12.982 5.877 8.399 1.00 92.31 84 GLU A N 1
ATOM 644 C CA . GLU A 1 84 ? 14.072 6.225 7.482 1.00 92.31 84 GLU A CA 1
ATOM 645 C C . GLU A 1 84 ? 13.562 6.801 6.153 1.00 92.31 84 GLU A C 1
ATOM 647 O O . GLU A 1 84 ? 14.278 7.563 5.498 1.00 92.31 84 GLU A O 1
ATOM 652 N N . GLY A 1 85 ? 12.324 6.477 5.760 1.00 89.00 85 GLY A N 1
ATOM 653 C CA . GLY A 1 85 ? 11.711 6.958 4.521 1.00 89.00 85 GLY A CA 1
ATOM 654 C C . GLY A 1 85 ? 11.616 8.483 4.442 1.00 89.00 85 GLY A C 1
ATOM 655 O O . GLY A 1 85 ? 11.788 9.046 3.363 1.00 89.00 85 GLY A O 1
ATOM 656 N N . ILE A 1 86 ? 11.442 9.165 5.578 1.00 89.94 86 ILE A N 1
ATOM 657 C CA . ILE A 1 86 ? 11.318 10.631 5.631 1.00 89.94 86 ILE A CA 1
ATOM 658 C C . ILE A 1 86 ? 12.667 11.360 5.704 1.00 89.94 86 ILE A C 1
ATOM 660 O O . ILE A 1 86 ? 12.721 12.577 5.555 1.00 89.94 86 ILE A O 1
ATOM 664 N N . ARG A 1 87 ? 13.780 10.640 5.898 1.00 95.31 87 ARG A N 1
ATOM 665 C CA . ARG A 1 87 ? 15.110 11.258 6.053 1.00 95.31 87 ARG A CA 1
ATOM 666 C C . ARG A 1 87 ? 15.792 11.601 4.730 1.00 95.31 87 ARG A C 1
ATOM 668 O O . ARG A 1 87 ? 16.771 12.341 4.719 1.00 95.31 87 ARG A O 1
ATOM 675 N N . SER A 1 88 ? 15.331 11.041 3.611 1.00 95.62 88 SER A N 1
ATOM 676 C CA . SER A 1 88 ? 15.949 11.256 2.299 1.00 95.62 88 SER A CA 1
ATOM 677 C C . SER A 1 88 ? 14.922 11.183 1.175 1.00 95.62 88 SER A C 1
ATOM 679 O O . SER A 1 88 ? 14.573 10.101 0.696 1.00 95.62 88 SER A O 1
ATOM 681 N N . PHE A 1 89 ? 14.504 12.353 0.690 1.00 95.38 89 PHE A N 1
ATOM 682 C CA . PHE A 1 89 ? 13.578 12.459 -0.438 1.00 95.38 89 PHE A CA 1
ATOM 683 C C . PHE A 1 89 ? 14.057 11.716 -1.705 1.00 95.38 89 PHE A C 1
ATOM 685 O O . PHE A 1 89 ? 13.250 11.002 -2.301 1.00 95.38 89 PHE A O 1
ATOM 692 N N . PRO A 1 90 ? 15.348 11.757 -2.109 1.00 97.31 90 PRO A N 1
ATOM 693 C CA . PRO A 1 90 ? 15.811 10.989 -3.271 1.00 97.31 90 PRO A CA 1
ATOM 694 C C . PRO A 1 90 ? 15.627 9.471 -3.127 1.00 97.31 90 PRO A C 1
ATOM 696 O O . PRO A 1 90 ? 15.273 8.785 -4.094 1.00 97.31 90 PRO A O 1
ATOM 699 N N . ARG A 1 91 ? 15.848 8.930 -1.920 1.00 96.38 91 ARG A N 1
ATOM 700 C CA . ARG A 1 91 ? 15.658 7.500 -1.633 1.00 96.38 91 ARG A CA 1
ATOM 701 C C . ARG A 1 91 ? 14.177 7.140 -1.612 1.00 96.38 91 ARG A C 1
ATOM 703 O O . ARG A 1 91 ? 13.803 6.154 -2.241 1.00 96.38 91 ARG A O 1
ATOM 710 N N . TYR A 1 92 ? 13.355 7.965 -0.964 1.00 96.31 92 TYR A N 1
ATOM 711 C CA . TYR A 1 92 ? 11.898 7.835 -0.962 1.00 96.31 92 TYR A CA 1
ATOM 712 C C . TYR A 1 92 ? 11.337 7.819 -2.390 1.00 96.31 92 TYR A C 1
ATOM 714 O O . TYR A 1 92 ? 10.686 6.860 -2.792 1.00 96.31 92 TYR A O 1
ATOM 722 N N . SER A 1 93 ? 11.681 8.825 -3.199 1.00 96.81 93 SER A N 1
ATOM 723 C CA . SER A 1 93 ? 11.232 8.947 -4.590 1.00 96.81 93 SER A CA 1
ATOM 724 C C . SER A 1 93 ? 11.659 7.747 -5.442 1.00 96.81 93 SER A C 1
ATOM 726 O O . SER A 1 93 ? 10.875 7.225 -6.235 1.00 96.81 93 SER A O 1
ATOM 728 N N . THR A 1 94 ? 12.882 7.242 -5.243 1.00 97.88 94 THR A N 1
ATOM 729 C CA . THR A 1 94 ? 13.358 6.036 -5.936 1.00 97.88 94 THR A CA 1
ATOM 730 C C . THR A 1 94 ? 12.565 4.790 -5.537 1.00 97.88 94 THR A C 1
ATOM 732 O O . THR A 1 94 ? 12.204 4.013 -6.421 1.00 97.88 94 THR A O 1
ATOM 735 N N . ALA A 1 95 ? 12.269 4.611 -4.246 1.00 97.88 95 ALA A N 1
ATOM 736 C CA . ALA A 1 95 ? 11.453 3.502 -3.754 1.00 97.88 95 ALA A CA 1
ATOM 737 C C . ALA A 1 95 ? 10.024 3.568 -4.314 1.00 97.88 95 ALA A C 1
ATOM 739 O O . ALA A 1 95 ? 9.564 2.595 -4.908 1.00 97.88 95 ALA A O 1
ATOM 740 N N . VAL A 1 96 ? 9.365 4.730 -4.230 1.00 97.12 96 VAL A N 1
ATOM 741 C CA . VAL A 1 96 ? 8.026 4.953 -4.805 1.00 97.12 96 VAL A CA 1
ATOM 742 C C . VAL A 1 96 ? 8.014 4.661 -6.305 1.00 97.12 96 VAL A C 1
ATOM 744 O O . VAL A 1 96 ? 7.126 3.965 -6.789 1.00 97.12 96 VAL A O 1
ATOM 747 N N . ARG A 1 97 ? 9.028 5.118 -7.052 1.00 97.94 97 ARG A N 1
ATOM 748 C CA . ARG A 1 97 ? 9.140 4.843 -8.491 1.00 97.94 97 ARG A CA 1
ATOM 749 C C . ARG A 1 97 ? 9.256 3.349 -8.791 1.00 97.94 97 ARG A C 1
ATOM 751 O O . ARG A 1 97 ? 8.641 2.893 -9.750 1.00 97.94 97 ARG A O 1
ATOM 758 N N . TYR A 1 98 ? 10.041 2.593 -8.020 1.00 98.44 98 TYR A N 1
ATOM 759 C CA . TYR A 1 98 ? 10.135 1.143 -8.214 1.00 98.44 98 TYR A CA 1
ATOM 760 C C . TYR A 1 98 ? 8.818 0.440 -7.909 1.00 98.44 98 TYR A C 1
ATOM 762 O O . TYR A 1 98 ? 8.396 -0.387 -8.708 1.00 98.44 98 TYR A O 1
ATOM 770 N N . LEU A 1 99 ? 8.148 0.791 -6.812 1.00 97.94 99 LEU A N 1
ATOM 771 C CA . LEU A 1 99 ? 6.878 0.165 -6.450 1.00 97.94 99 LEU A CA 1
ATOM 772 C C . LEU A 1 99 ? 5.763 0.507 -7.446 1.00 97.94 99 LEU A C 1
ATOM 774 O O . LEU A 1 99 ? 5.059 -0.395 -7.876 1.00 97.94 99 LEU A O 1
ATOM 778 N N . ASN A 1 100 ? 5.657 1.759 -7.904 1.00 97.12 100 ASN A N 1
ATOM 779 C CA . ASN A 1 100 ? 4.690 2.140 -8.942 1.00 97.12 100 ASN A CA 1
ATOM 780 C C . ASN A 1 100 ? 4.943 1.425 -10.274 1.00 97.12 100 ASN A C 1
ATOM 782 O O . ASN A 1 100 ? 3.998 1.028 -10.946 1.00 97.12 100 ASN A O 1
ATOM 786 N N . LEU A 1 101 ? 6.212 1.236 -10.649 1.00 97.00 101 LEU A N 1
ATOM 787 C CA . LEU A 1 101 ? 6.571 0.471 -11.842 1.00 97.00 101 LEU A CA 1
ATOM 788 C C . LEU A 1 101 ? 6.209 -1.022 -11.710 1.00 97.00 101 LEU A C 1
ATOM 790 O O . LEU A 1 101 ? 5.947 -1.677 -12.709 1.00 97.00 101 LEU A O 1
ATOM 794 N N . LEU A 1 102 ? 6.213 -1.575 -10.496 1.00 97.44 102 LEU A N 1
ATOM 795 C CA . LEU A 1 102 ? 5.771 -2.951 -10.257 1.00 97.44 102 LEU A CA 1
ATOM 796 C C . LEU A 1 102 ? 4.244 -3.057 -10.218 1.00 97.44 102 LEU A C 1
ATOM 798 O O . LEU A 1 102 ? 3.697 -4.007 -10.765 1.00 97.44 102 LEU A O 1
ATOM 802 N N . LEU A 1 103 ? 3.551 -2.069 -9.641 1.00 95.75 103 LEU A N 1
ATOM 803 C CA . LEU A 1 103 ? 2.087 -2.001 -9.669 1.00 95.75 103 LEU A CA 1
ATOM 804 C C . LEU A 1 103 ? 1.546 -1.926 -11.102 1.00 95.75 103 LEU A C 1
ATOM 806 O O . LEU A 1 103 ? 0.522 -2.540 -11.384 1.00 95.75 103 LEU A O 1
ATOM 810 N N . SER A 1 104 ? 2.251 -1.259 -12.024 1.00 94.25 104 SER A N 1
ATOM 811 C CA . SER A 1 104 ? 1.804 -1.168 -13.419 1.00 94.25 104 SER A CA 1
ATOM 812 C C . SER A 1 104 ? 1.754 -2.517 -14.144 1.00 94.25 104 SER A C 1
ATOM 814 O O . SER A 1 104 ? 1.022 -2.627 -15.119 1.00 94.25 104 SER A O 1
ATOM 816 N N . LEU A 1 105 ? 2.457 -3.554 -13.664 1.00 94.56 105 LEU A N 1
ATOM 817 C CA . LEU A 1 105 ? 2.367 -4.904 -14.241 1.00 94.56 105 LEU A CA 1
ATOM 818 C C . LEU A 1 105 ? 0.946 -5.486 -14.158 1.00 94.56 105 LEU A C 1
ATOM 820 O O . LEU A 1 105 ? 0.583 -6.330 -14.971 1.00 94.56 105 LEU A O 1
ATOM 824 N N . TRP A 1 106 ? 0.133 -5.030 -13.200 1.00 92.00 106 TRP A N 1
ATOM 825 C CA . TRP A 1 106 ? -1.274 -5.423 -13.084 1.00 92.00 106 TRP A CA 1
ATOM 826 C C . TRP A 1 106 ? -2.178 -4.682 -14.080 1.00 92.00 106 TRP A C 1
ATOM 828 O O . TRP A 1 106 ? -3.197 -5.221 -14.504 1.00 92.00 106 TRP A O 1
ATOM 838 N N . SER A 1 107 ? -1.787 -3.471 -14.482 1.00 83.38 107 SER A N 1
ATOM 839 C CA . SER A 1 107 ? -2.521 -2.615 -15.421 1.00 83.38 107 SER A CA 1
ATOM 840 C C . SER A 1 107 ? -2.209 -2.911 -16.889 1.00 83.38 107 SER A C 1
ATOM 842 O O . SER A 1 107 ? -3.034 -2.619 -17.748 1.00 83.38 107 SER A O 1
ATOM 844 N N . ASP A 1 108 ? -1.057 -3.518 -17.197 1.00 72.00 108 ASP A N 1
ATOM 845 C CA . ASP A 1 108 ? -0.648 -3.813 -18.582 1.00 72.00 108 ASP A CA 1
ATOM 846 C C . ASP A 1 108 ? -1.648 -4.731 -19.326 1.00 72.00 108 ASP A C 1
ATOM 848 O O . ASP A 1 108 ? -1.706 -4.711 -20.553 1.00 72.00 108 ASP A O 1
ATOM 852 N N . ASN A 1 109 ? -2.484 -5.486 -18.598 1.00 65.06 109 ASN A N 1
ATOM 853 C CA . ASN A 1 109 ? -3.534 -6.344 -19.163 1.00 65.06 109 ASN A CA 1
ATOM 854 C C . ASN A 1 109 ? -4.941 -5.707 -19.164 1.00 65.06 109 ASN A C 1
ATOM 856 O O . ASN A 1 109 ? -5.881 -6.315 -19.675 1.00 65.06 109 ASN A O 1
ATOM 860 N N . ASN A 1 110 ? -5.113 -4.516 -18.580 1.00 71.00 110 ASN A N 1
ATOM 861 C CA . ASN A 1 110 ? -6.399 -3.828 -18.471 1.00 71.00 110 ASN A CA 1
ATOM 862 C C . ASN A 1 110 ? -6.204 -2.307 -18.581 1.00 71.00 110 ASN A C 1
ATOM 864 O O . ASN A 1 110 ? -6.049 -1.615 -17.577 1.00 71.00 110 ASN A O 1
ATOM 868 N N . GLU A 1 111 ? -6.269 -1.774 -19.807 1.00 72.19 111 GLU A N 1
ATOM 869 C CA . GLU A 1 111 ? -6.084 -0.337 -20.093 1.00 72.19 111 GLU A CA 1
ATOM 870 C C . GLU A 1 111 ? -7.067 0.583 -19.348 1.00 72.19 111 GLU A C 1
ATOM 872 O O . GLU A 1 111 ? -6.876 1.799 -19.302 1.00 72.19 111 GLU A O 1
ATOM 877 N N . ASN A 1 112 ? -8.130 0.021 -18.772 1.00 84.00 112 ASN A N 1
ATOM 878 C CA . ASN A 1 112 ? -9.132 0.776 -18.041 1.00 84.00 112 ASN A CA 1
ATOM 879 C C . ASN A 1 112 ? -8.764 1.000 -16.576 1.00 84.00 112 ASN A C 1
ATOM 881 O O . ASN A 1 112 ? -9.458 1.773 -15.935 1.00 84.00 112 ASN A O 1
ATOM 885 N N . GLU A 1 113 ? -7.724 0.369 -16.031 1.00 88.56 113 GLU A N 1
ATOM 886 C CA . GLU A 1 113 ? -7.431 0.427 -14.599 1.00 88.56 113 GLU A CA 1
ATOM 887 C C . GLU A 1 113 ? -5.964 0.754 -14.325 1.00 88.56 113 GLU A C 1
ATOM 889 O O . GLU A 1 113 ? -5.053 0.059 -14.770 1.00 88.56 113 GLU A O 1
ATOM 894 N N . ARG A 1 114 ? -5.721 1.803 -13.541 1.00 90.31 114 ARG A N 1
ATOM 895 C CA . ARG A 1 114 ? -4.387 2.248 -13.141 1.00 90.31 114 ARG A CA 1
ATOM 896 C C . ARG A 1 114 ? -4.323 2.400 -11.633 1.00 90.31 114 ARG A C 1
ATOM 898 O O . ARG A 1 114 ? -4.941 3.300 -11.077 1.00 90.31 114 ARG A O 1
ATOM 905 N N . LEU A 1 115 ? -3.490 1.585 -10.995 1.00 91.19 115 LEU A N 1
ATOM 906 C CA . LEU A 1 115 ? -3.179 1.701 -9.573 1.00 91.19 115 LEU A CA 1
ATOM 907 C C . LEU A 1 115 ? -1.736 2.170 -9.372 1.00 91.19 115 LEU A C 1
ATOM 909 O O . LEU A 1 115 ? -0.788 1.612 -9.926 1.00 91.19 115 LEU A O 1
ATOM 913 N N . THR A 1 116 ? -1.560 3.181 -8.532 1.00 94.06 116 THR A N 1
ATOM 914 C CA . THR A 1 116 ? -0.262 3.644 -8.036 1.00 94.06 116 THR A CA 1
ATOM 915 C C . THR A 1 116 ? -0.350 3.869 -6.530 1.00 94.06 116 THR A C 1
ATOM 917 O O . THR A 1 116 ? -1.436 3.932 -5.972 1.00 94.06 116 THR A O 1
ATOM 920 N N . LEU A 1 117 ? 0.781 4.075 -5.859 1.00 93.94 117 LEU A N 1
ATOM 921 C CA . LEU A 1 117 ? 0.796 4.473 -4.447 1.00 93.94 117 LEU A CA 1
ATOM 922 C C . LEU A 1 117 ? 0.186 5.866 -4.189 1.00 93.94 117 LEU A C 1
ATOM 924 O O . LEU A 1 117 ? 0.014 6.235 -3.033 1.00 93.94 117 LEU A O 1
ATOM 928 N N . GLY A 1 118 ? -0.066 6.670 -5.226 1.00 90.06 118 GLY A N 1
ATOM 929 C CA . GLY A 1 118 ? -0.603 8.026 -5.077 1.00 90.06 118 GLY A CA 1
ATOM 930 C C . GLY A 1 118 ? -2.025 8.209 -5.597 1.00 90.06 118 GLY A C 1
ATOM 931 O O . GLY A 1 118 ? -2.643 9.212 -5.263 1.00 90.06 118 GLY A O 1
ATOM 932 N N . ASP A 1 119 ? -2.518 7.287 -6.423 1.00 87.94 119 ASP A N 1
ATOM 933 C CA . ASP A 1 119 ? -3.794 7.427 -7.122 1.00 87.94 119 ASP A CA 1
ATOM 934 C C . ASP A 1 119 ? -4.289 6.077 -7.659 1.00 87.94 119 ASP A C 1
ATOM 936 O O . ASP A 1 119 ? -3.477 5.210 -8.017 1.00 87.94 119 ASP A O 1
ATOM 940 N N . TYR A 1 120 ? -5.609 5.950 -7.767 1.00 90.12 120 TYR A N 1
ATOM 941 C CA . TYR A 1 120 ? -6.308 4.853 -8.419 1.00 90.12 120 TYR A CA 1
ATOM 942 C C . TYR A 1 120 ? -7.333 5.402 -9.409 1.00 90.12 120 TYR A C 1
ATOM 944 O O . TYR A 1 120 ? -8.216 6.181 -9.052 1.00 90.12 120 TYR A O 1
ATOM 952 N N . GLN A 1 121 ? -7.244 4.943 -10.652 1.00 89.06 121 GLN A N 1
ATOM 953 C CA . GLN A 1 121 ? -8.135 5.356 -11.724 1.00 89.06 121 GLN A CA 1
ATOM 954 C C . GLN A 1 121 ? -8.751 4.139 -12.395 1.00 89.06 121 GLN A C 1
ATOM 956 O O . GLN A 1 121 ? -8.036 3.220 -12.794 1.00 89.06 121 GLN A O 1
ATOM 961 N N . HIS A 1 122 ? -10.069 4.173 -12.567 1.00 88.00 122 HIS A N 1
ATOM 962 C CA . HIS A 1 122 ? -10.791 3.231 -13.401 1.00 88.00 122 HIS A CA 1
ATOM 963 C C . HIS A 1 122 ? -11.635 3.972 -14.439 1.00 88.00 122 HIS A C 1
ATOM 965 O O . HIS A 1 122 ? -12.557 4.720 -14.102 1.00 88.00 122 HIS A O 1
ATOM 971 N N . LYS A 1 123 ? -11.351 3.748 -15.721 1.00 86.50 123 LYS A N 1
ATOM 972 C CA . LYS A 1 123 ? -12.040 4.386 -16.840 1.00 86.50 123 LYS A CA 1
ATOM 973 C C . LYS A 1 123 ? -13.528 4.041 -16.803 1.00 86.50 123 LYS A C 1
ATOM 975 O O . LYS A 1 123 ? -13.910 2.885 -16.935 1.00 86.50 123 LYS A O 1
ATOM 980 N N . GLY A 1 124 ? -14.364 5.065 -16.645 1.00 85.62 124 GLY A N 1
ATOM 981 C CA . GLY A 1 124 ? -15.822 4.927 -16.578 1.00 85.62 124 GLY A CA 1
ATOM 982 C C . GLY A 1 124 ? -16.407 4.834 -15.164 1.00 85.62 124 GLY A C 1
ATOM 983 O O . GLY A 1 124 ? -17.620 4.980 -15.037 1.00 85.62 124 GLY A O 1
ATOM 984 N N . TYR A 1 125 ? -15.585 4.665 -14.119 1.00 84.81 125 TYR A N 1
ATOM 985 C CA . TYR A 1 125 ? -16.039 4.697 -12.715 1.00 84.81 125 TYR A CA 1
ATOM 986 C C . TYR A 1 125 ? -15.368 5.793 -11.877 1.00 84.81 125 TYR A C 1
ATOM 988 O O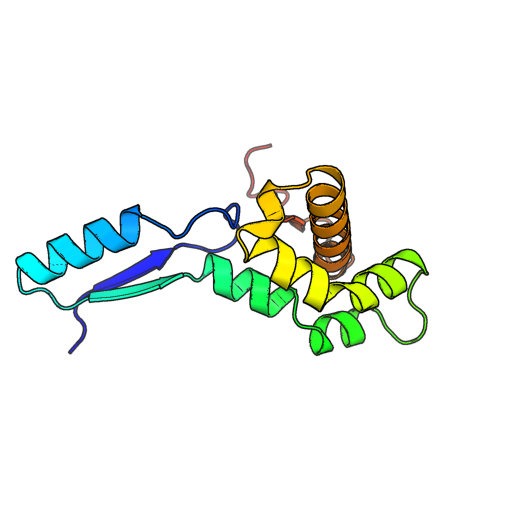 . TYR A 1 125 ? -15.993 6.311 -10.953 1.00 84.81 125 TYR A O 1
ATOM 996 N N . SER A 1 126 ? -14.131 6.180 -12.197 1.00 83.31 126 SER A N 1
ATOM 997 C CA . SER A 1 126 ? -13.485 7.350 -11.599 1.00 83.31 126 SER A CA 1
ATOM 998 C C . SER A 1 126 ? -14.034 8.636 -12.213 1.00 83.31 126 SER A C 1
ATOM 1000 O O . SER A 1 126 ? -14.292 8.713 -13.417 1.00 83.31 126 SER A O 1
ATOM 1002 N N . VAL A 1 127 ? -14.222 9.655 -11.375 1.00 71.44 127 VAL A N 1
ATOM 1003 C CA . VAL A 1 127 ? -14.595 10.992 -11.837 1.00 71.44 127 VAL A CA 1
ATOM 1004 C C . VAL A 1 127 ? -13.319 11.649 -12.371 1.00 71.44 127 VAL A C 1
ATOM 1006 O O . VAL A 1 127 ? -12.460 12.013 -11.573 1.00 71.44 127 VAL A O 1
ATOM 1009 N N . PHE A 1 128 ? -13.247 11.783 -13.700 1.00 58.19 128 PHE A N 1
ATOM 1010 C CA . PHE A 1 128 ? -12.121 12.266 -14.524 1.00 58.19 128 PHE A CA 1
ATOM 1011 C C . PHE A 1 128 ? -11.026 11.234 -14.823 1.00 58.19 128 PHE A C 1
ATOM 1013 O O . PHE A 1 128 ? -10.329 10.780 -13.892 1.00 58.19 128 PHE A O 1
#